Protein AF-A0A3Q1EPT7-F1 (afdb_monomer)

pLDDT: mean 73.91, std 19.96, range [25.88, 98.5]

InterPro domains:
  IPR006612 THAP-type zinc finger [PF05485] (18-74)
  IPR006612 THAP-type zinc finger [PS50950] (1-74)
  IPR006612 THAP-type zinc finger [SM00692] (18-79)
  IPR006612 THAP-type zinc finger [SM00980] (10-80)
  IPR026521 THAP domain-containing protein 2 [PTHR47696] (17-158)
  IPR038441 THAP-type zinc finger superfamily [G3DSA:6.20.210.20] (13-67)

Structure (mmCIF, N/CA/C/O backbone):
data_AF-A0A3Q1EPT7-F1
#
_entry.id   AF-A0A3Q1EPT7-F1
#
loop_
_atom_site.group_PDB
_atom_site.id
_atom_site.type_symbol
_atom_site.label_atom_id
_atom_site.label_alt_id
_atom_site.label_comp_id
_atom_site.label_asym_id
_atom_site.label_entity_id
_atom_site.label_seq_id
_atom_site.pdbx_PDB_ins_code
_atom_site.Cartn_x
_atom_site.Cartn_y
_atom_site.Cartn_z
_atom_site.occupancy
_atom_site.B_iso_or_equiv
_atom_site.auth_seq_id
_atom_site.auth_comp_id
_atom_site.auth_asym_id
_atom_site.auth_atom_id
_atom_site.pdbx_PDB_model_num
ATOM 1 N N . ASN A 1 1 ? 27.837 -42.773 1.146 1.00 38.12 1 ASN A N 1
ATOM 2 C CA . ASN A 1 1 ? 26.625 -43.304 0.480 1.00 38.12 1 ASN A CA 1
ATOM 3 C C . ASN A 1 1 ? 25.434 -42.862 1.314 1.00 38.12 1 ASN A C 1
ATOM 5 O O . ASN A 1 1 ? 25.226 -43.429 2.367 1.00 38.12 1 ASN A O 1
ATOM 9 N N . GLY A 1 2 ? 24.754 -41.751 1.062 1.00 43.72 2 GLY A N 1
ATOM 10 C CA . GLY A 1 2 ? 24.320 -41.213 -0.220 1.00 43.72 2 GLY A CA 1
ATOM 11 C C . GLY A 1 2 ? 22.793 -41.269 -0.214 1.00 43.72 2 GLY A C 1
ATOM 12 O O . GLY A 1 2 ? 22.237 -42.319 -0.493 1.00 43.72 2 GLY A O 1
ATOM 13 N N . ALA A 1 3 ? 22.142 -40.170 0.164 1.00 42.84 3 ALA A N 1
ATOM 14 C CA . ALA A 1 3 ? 20.719 -39.935 -0.078 1.00 42.84 3 ALA A CA 1
ATOM 15 C C . ALA A 1 3 ? 20.457 -38.426 -0.009 1.00 42.84 3 ALA A C 1
ATOM 17 O O . ALA A 1 3 ? 19.983 -37.869 0.978 1.00 42.84 3 ALA A O 1
ATOM 18 N N . SER A 1 4 ? 20.862 -37.761 -1.083 1.00 45.09 4 SER A N 1
ATOM 19 C CA . SER A 1 4 ? 20.378 -36.457 -1.508 1.00 45.09 4 SER A CA 1
ATOM 20 C C . SER A 1 4 ? 18.869 -36.552 -1.747 1.00 45.09 4 SER A C 1
ATOM 22 O O . SER A 1 4 ? 18.422 -37.238 -2.660 1.00 45.09 4 SER A O 1
ATOM 24 N N . GLY A 1 5 ? 18.092 -35.851 -0.925 1.00 41.28 5 GLY A N 1
ATOM 25 C CA . GLY A 1 5 ? 16.652 -35.665 -1.088 1.00 41.28 5 GLY A CA 1
ATOM 26 C C . GLY A 1 5 ? 16.318 -34.186 -1.232 1.00 41.28 5 GLY A C 1
ATOM 27 O O . GLY A 1 5 ? 15.597 -33.631 -0.414 1.00 41.28 5 GLY A O 1
ATOM 28 N N . GLY A 1 6 ? 16.900 -33.524 -2.232 1.00 47.38 6 GLY A N 1
ATOM 29 C CA . GLY A 1 6 ? 16.436 -32.215 -2.671 1.00 47.38 6 GLY A CA 1
ATOM 30 C C . GLY A 1 6 ? 15.402 -32.399 -3.773 1.00 47.38 6 GLY A C 1
ATOM 31 O O . GLY A 1 6 ? 15.749 -32.888 -4.838 1.00 47.38 6 GLY A O 1
ATOM 32 N N . SER A 1 7 ? 14.151 -32.013 -3.544 1.00 46.16 7 SER A N 1
ATOM 33 C CA . SER A 1 7 ? 13.317 -31.345 -4.552 1.00 46.16 7 SER A CA 1
ATOM 34 C C . SER A 1 7 ? 11.985 -30.952 -3.928 1.00 46.16 7 SER A C 1
ATOM 36 O O . SER A 1 7 ? 11.368 -31.705 -3.184 1.00 46.16 7 SER A O 1
ATOM 38 N N . GLY A 1 8 ? 11.578 -29.729 -4.220 1.00 39.06 8 GLY A N 1
ATOM 39 C CA . GLY A 1 8 ? 10.432 -29.083 -3.607 1.00 39.06 8 GLY A CA 1
ATOM 40 C C . GLY A 1 8 ? 10.804 -27.668 -3.217 1.00 39.06 8 GLY A C 1
ATOM 41 O O . GLY A 1 8 ? 10.577 -27.263 -2.084 1.00 39.06 8 GLY A O 1
ATOM 42 N N . ALA A 1 9 ? 11.437 -26.927 -4.134 1.00 42.38 9 ALA A N 1
ATOM 43 C CA . ALA A 1 9 ? 11.452 -25.482 -4.029 1.00 42.38 9 ALA A CA 1
ATOM 44 C C . ALA A 1 9 ? 9.982 -25.049 -4.004 1.00 42.38 9 ALA A C 1
ATOM 46 O O . ALA A 1 9 ? 9.312 -25.020 -5.035 1.00 42.38 9 ALA A O 1
ATOM 47 N N . TYR A 1 10 ? 9.473 -24.811 -2.798 1.00 43.16 10 TYR A N 1
ATOM 48 C CA . TYR A 1 10 ? 8.215 -24.140 -2.543 1.00 43.16 10 TYR A CA 1
ATOM 49 C C . TYR A 1 10 ? 8.425 -22.690 -2.966 1.00 43.16 10 TYR A C 1
ATOM 51 O O . TYR A 1 10 ? 8.749 -21.814 -2.169 1.00 43.16 10 TYR A O 1
ATOM 59 N N . ILE A 1 11 ? 8.379 -22.462 -4.275 1.00 44.19 11 ILE A N 1
ATOM 60 C CA . ILE A 1 11 ? 8.271 -21.123 -4.815 1.00 44.19 11 ILE A CA 1
ATOM 61 C C . ILE A 1 11 ? 6.771 -20.871 -4.838 1.00 44.19 11 ILE A C 1
ATOM 63 O O . ILE A 1 11 ? 6.095 -21.178 -5.819 1.00 44.19 11 ILE A O 1
ATOM 67 N N . ASP A 1 12 ? 6.235 -20.347 -3.737 1.00 43.50 12 ASP A N 1
ATOM 68 C CA . ASP A 1 12 ? 5.028 -19.535 -3.833 1.00 43.50 12 ASP A CA 1
ATOM 69 C C . ASP A 1 12 ? 5.421 -18.322 -4.674 1.00 43.50 12 ASP A C 1
ATOM 71 O O . ASP A 1 12 ? 5.902 -17.299 -4.182 1.00 43.50 12 ASP A O 1
ATOM 75 N N . ILE A 1 13 ? 5.321 -18.487 -5.992 1.00 51.19 13 ILE A N 1
ATOM 76 C CA . ILE A 1 13 ? 5.480 -17.406 -6.946 1.00 51.19 13 ILE A CA 1
ATOM 77 C C . ILE A 1 13 ? 4.267 -16.502 -6.712 1.00 51.19 13 ILE A C 1
ATOM 79 O O . ILE A 1 13 ? 3.200 -16.687 -7.302 1.00 51.19 13 ILE A O 1
ATOM 83 N N . TYR A 1 14 ? 4.423 -15.529 -5.815 1.00 61.56 14 TYR A N 1
ATOM 84 C CA . TYR A 1 14 ? 3.604 -14.323 -5.795 1.00 61.56 14 TYR A CA 1
ATOM 85 C C . TYR A 1 14 ? 3.877 -13.590 -7.106 1.00 61.56 14 TYR A C 1
ATOM 87 O O . TYR A 1 14 ? 4.748 -12.731 -7.213 1.00 61.56 14 TYR A O 1
ATOM 95 N N . GLU A 1 15 ? 3.205 -14.044 -8.159 1.00 78.62 15 GLU A N 1
ATOM 96 C CA . GLU A 1 15 ? 3.443 -13.572 -9.506 1.00 78.62 15 GLU A CA 1
ATOM 97 C C . GLU A 1 15 ? 2.536 -12.381 -9.788 1.00 78.62 15 GLU A C 1
ATOM 99 O O . GLU A 1 15 ? 1.319 -12.516 -9.936 1.00 78.62 15 GLU A O 1
ATOM 104 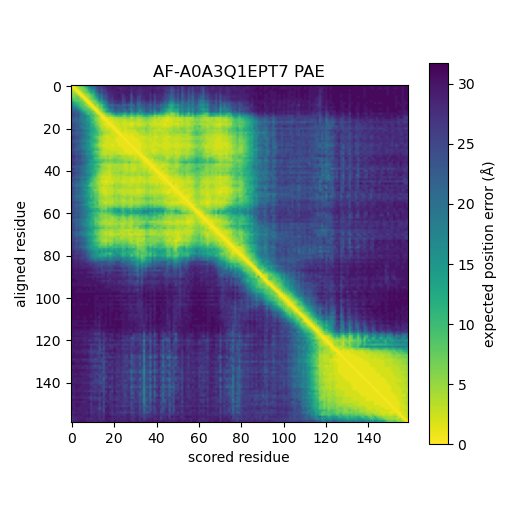N N . ASP A 1 16 ? 3.147 -11.205 -9.875 1.00 84.88 16 ASP A N 1
ATOM 105 C CA . ASP A 1 16 ? 2.456 -9.974 -10.223 1.00 84.88 16 ASP A CA 1
ATOM 106 C C . ASP A 1 16 ? 2.000 -9.996 -11.686 1.00 84.88 16 ASP A C 1
ATOM 108 O O . ASP A 1 16 ? 2.795 -10.047 -12.631 1.00 84.88 16 ASP A O 1
ATOM 112 N N . LYS A 1 17 ? 0.688 -9.901 -11.894 1.00 87.06 17 LYS A N 1
ATOM 113 C CA . LYS A 1 17 ? 0.059 -9.843 -13.212 1.00 87.06 17 LYS A CA 1
ATOM 114 C C . LYS A 1 17 ? -0.234 -8.400 -13.595 1.00 87.06 17 LYS A C 1
ATOM 116 O O . LYS A 1 17 ? -0.975 -7.675 -12.932 1.00 87.06 17 LYS A O 1
ATOM 121 N N . ARG A 1 18 ? 0.372 -7.971 -14.702 1.00 88.25 18 ARG A N 1
ATOM 122 C CA . ARG A 1 18 ? 0.143 -6.648 -15.297 1.00 88.25 18 ARG A CA 1
ATOM 123 C C . ARG A 1 18 ? -1.249 -6.576 -15.907 1.00 88.25 18 ARG A C 1
ATOM 125 O O . ARG A 1 18 ? -1.770 -7.572 -16.401 1.00 88.25 18 ARG A O 1
ATOM 132 N N . PHE A 1 19 ? -1.811 -5.370 -15.926 1.00 88.56 19 PHE A N 1
ATOM 133 C CA . PHE A 1 19 ? -3.081 -5.135 -16.605 1.00 88.56 19 PHE A CA 1
ATOM 134 C C . PHE A 1 19 ? -2.977 -5.493 -18.099 1.00 88.56 19 PHE A C 1
ATOM 136 O O . PHE A 1 19 ? -2.009 -5.079 -18.751 1.00 88.56 19 PHE A O 1
ATOM 143 N N . PRO A 1 20 ? -3.978 -6.201 -18.653 1.00 86.25 20 PRO A N 1
ATOM 144 C CA . PRO A 1 20 ? -4.033 -6.531 -20.071 1.00 86.25 20 PRO A CA 1
ATOM 145 C C . PRO A 1 20 ? -3.970 -5.297 -20.979 1.00 86.25 20 PRO A C 1
ATOM 147 O O . PRO A 1 20 ? -4.352 -4.182 -20.595 1.00 86.25 20 PRO A O 1
ATOM 150 N N . LYS A 1 21 ? -3.482 -5.509 -22.207 1.00 83.94 21 LYS A N 1
ATOM 151 C CA . LYS A 1 21 ? -3.497 -4.485 -23.264 1.00 83.94 21 LYS A CA 1
ATOM 152 C C . LYS A 1 21 ? -4.912 -4.261 -23.802 1.00 83.94 21 LYS A C 1
ATOM 154 O O . LYS A 1 21 ? -5.229 -3.135 -24.179 1.00 83.94 21 LYS A O 1
ATOM 159 N N . ASP A 1 22 ? -5.752 -5.293 -23.774 1.00 88.06 22 ASP A N 1
ATOM 160 C CA . ASP A 1 22 ? -7.139 -5.223 -24.226 1.00 88.06 22 ASP A CA 1
ATOM 161 C C . ASP A 1 22 ? -7.949 -4.266 -23.357 1.00 88.06 22 ASP A C 1
ATOM 163 O O . ASP A 1 22 ? -8.060 -4.432 -22.140 1.00 88.06 22 ASP A O 1
ATOM 167 N N . SER A 1 23 ? -8.532 -3.249 -23.986 1.00 86.06 23 SER A N 1
ATOM 168 C CA . SER A 1 23 ? -9.244 -2.171 -23.296 1.00 86.06 23 SER A CA 1
ATOM 169 C C . SER A 1 23 ? -10.486 -2.666 -22.547 1.00 86.06 23 SER A C 1
ATOM 171 O O . SER A 1 23 ? -10.765 -2.202 -21.440 1.00 86.06 23 SER A O 1
ATOM 173 N N . SER A 1 24 ? -11.205 -3.639 -23.112 1.00 87.69 24 SER A N 1
ATOM 174 C CA . SER A 1 24 ? -12.388 -4.257 -22.507 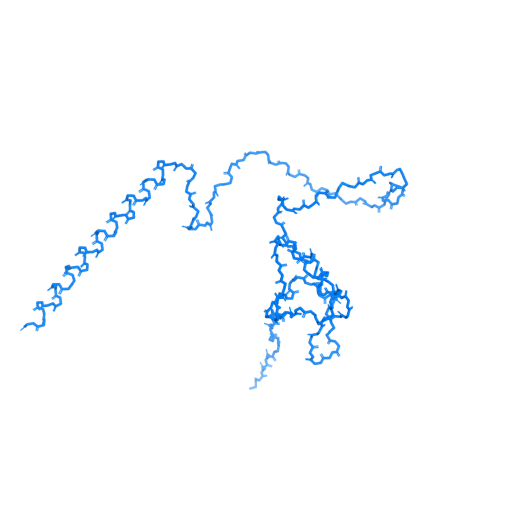1.00 87.69 24 SER A CA 1
ATOM 175 C C . SER A 1 24 ? -12.034 -5.020 -21.230 1.00 87.69 24 SER A C 1
ATOM 177 O O . SER A 1 24 ? -12.629 -4.779 -20.177 1.00 87.69 24 SER A O 1
ATOM 179 N N . LEU A 1 25 ? -11.021 -5.884 -21.299 1.00 87.75 25 LEU A N 1
ATOM 180 C CA . LEU A 1 25 ? -10.561 -6.688 -20.172 1.00 87.75 25 LEU A CA 1
ATOM 181 C C . LEU A 1 25 ? -9.913 -5.812 -19.096 1.00 87.75 25 LEU A C 1
ATOM 183 O O . LEU A 1 25 ? -10.205 -5.957 -17.910 1.00 87.75 25 LEU A O 1
ATOM 187 N N . ARG A 1 26 ? -9.121 -4.816 -19.505 1.00 88.69 26 ARG A N 1
ATOM 188 C CA . ARG A 1 26 ? -8.560 -3.802 -18.605 1.00 88.69 26 ARG A CA 1
ATOM 189 C C . ARG A 1 26 ? -9.653 -3.080 -17.817 1.00 88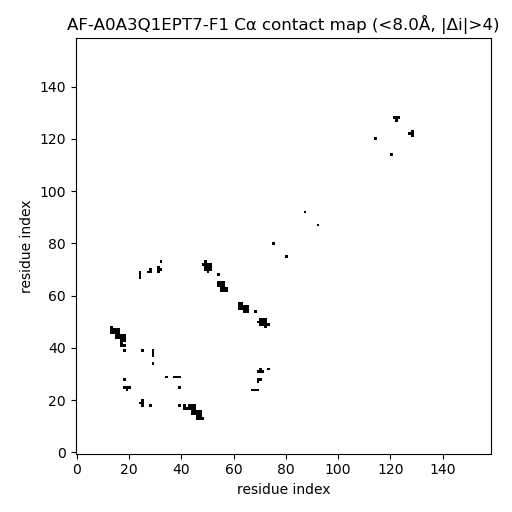.69 26 ARG A C 1
ATOM 191 O O . ARG A 1 26 ? -9.520 -2.926 -16.604 1.00 88.69 26 ARG A O 1
ATOM 198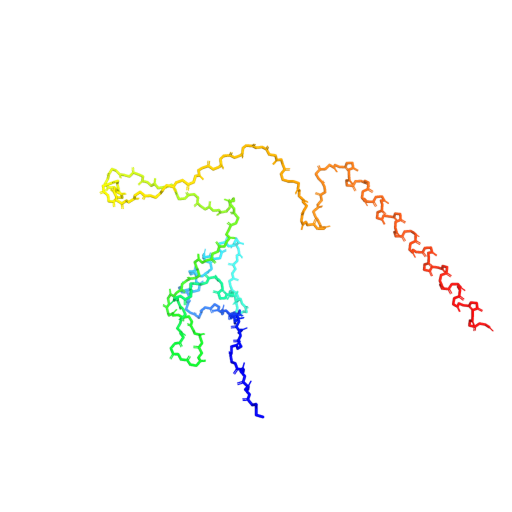 N N . ARG A 1 27 ? -10.748 -2.690 -18.477 1.00 87.69 27 ARG A N 1
ATOM 199 C CA . ARG A 1 27 ? -11.905 -2.063 -17.819 1.00 87.69 27 ARG A CA 1
ATOM 200 C C . ARG A 1 27 ? -12.594 -3.022 -16.847 1.00 87.69 27 ARG A C 1
ATOM 202 O O . ARG A 1 27 ? -13.005 -2.606 -15.769 1.00 87.69 27 ARG A O 1
ATOM 209 N N . GLN A 1 28 ? -12.709 -4.307 -17.186 1.00 89.00 28 GLN A N 1
ATOM 210 C CA . GLN A 1 28 ? -13.257 -5.307 -16.262 1.00 89.00 28 GLN A CA 1
ATOM 211 C C . GLN A 1 28 ? -12.390 -5.461 -15.007 1.00 89.00 28 GLN A C 1
ATOM 213 O O . GLN A 1 28 ? -12.933 -5.536 -13.906 1.00 89.00 28 GLN A O 1
ATOM 218 N N . TRP A 1 29 ? -11.064 -5.456 -15.154 1.00 91.38 29 TRP A N 1
ATOM 219 C CA . TRP A 1 29 ? -10.134 -5.501 -14.024 1.00 91.38 29 TRP A CA 1
ATOM 220 C C . TRP A 1 29 ? -10.229 -4.242 -13.160 1.00 91.38 29 TRP A C 1
ATOM 222 O O . TRP A 1 29 ? -10.273 -4.337 -11.938 1.00 91.38 29 TRP A O 1
ATOM 232 N N . GLU A 1 30 ? -10.332 -3.065 -13.777 1.00 90.06 30 GLU A N 1
ATOM 233 C CA . GLU A 1 30 ? -10.542 -1.795 -13.072 1.00 90.06 30 GLU A CA 1
ATOM 234 C C . GLU A 1 30 ? -11.822 -1.819 -12.222 1.00 90.06 30 GLU A C 1
ATOM 236 O O . GLU A 1 30 ? -11.798 -1.485 -11.035 1.00 90.06 30 GLU A O 1
ATOM 241 N N . LEU A 1 31 ? -12.929 -2.302 -12.795 1.00 86.62 31 LEU A N 1
ATOM 242 C CA . LEU A 1 31 ? -14.197 -2.460 -12.080 1.00 86.62 31 LEU A CA 1
ATOM 243 C C . LEU A 1 31 ? -14.109 -3.491 -10.948 1.00 86.62 31 LEU A C 1
ATOM 245 O O . LEU A 1 31 ? -14.763 -3.332 -9.915 1.00 86.62 31 LEU A O 1
ATOM 249 N N . ALA A 1 32 ? -13.315 -4.543 -11.133 1.00 87.25 32 ALA A N 1
ATOM 250 C CA . ALA A 1 32 ? -13.139 -5.599 -10.147 1.00 87.25 32 ALA A CA 1
ATOM 251 C C . ALA A 1 32 ? -12.332 -5.139 -8.921 1.00 87.25 32 ALA A C 1
ATOM 253 O O . ALA A 1 32 ? -12.668 -5.530 -7.807 1.00 87.25 32 ALA A O 1
ATOM 254 N N . VAL A 1 33 ? -11.366 -4.230 -9.101 1.00 87.62 33 VAL A N 1
ATOM 255 C CA . VAL A 1 33 ? -10.602 -3.613 -7.998 1.00 87.62 33 VAL A CA 1
ATOM 256 C C . VAL A 1 33 ? -11.496 -2.763 -7.082 1.00 87.62 33 VAL A C 1
ATOM 258 O O . VAL A 1 33 ? -11.176 -2.573 -5.909 1.00 87.62 33 VAL A O 1
ATOM 261 N N . ARG A 1 34 ? -12.639 -2.265 -7.584 1.00 82.94 34 ARG A N 1
ATOM 262 C CA . ARG A 1 34 ? -13.654 -1.504 -6.818 1.00 82.94 34 ARG A CA 1
ATOM 263 C C . ARG A 1 34 ? -13.094 -0.317 -6.017 1.00 82.94 34 ARG A C 1
ATOM 265 O O . ARG A 1 34 ? -13.678 0.090 -5.014 1.00 82.94 34 ARG A O 1
ATOM 272 N N . ARG A 1 35 ? -11.984 0.278 -6.464 1.00 84.12 35 ARG A N 1
ATOM 273 C CA . ARG A 1 35 ? -11.379 1.464 -5.842 1.00 84.12 35 ARG A CA 1
ATOM 274 C C . ARG A 1 35 ? -11.880 2.729 -6.544 1.00 84.12 35 ARG A C 1
ATOM 276 O O . ARG A 1 35 ? -11.755 2.863 -7.759 1.00 84.12 35 ARG A O 1
ATOM 283 N N . LYS A 1 36 ? -12.454 3.666 -5.782 1.00 82.50 36 LYS A N 1
ATOM 284 C CA . LYS A 1 36 ? -12.990 4.928 -6.322 1.00 82.50 36 LYS A CA 1
ATOM 285 C C . LYS A 1 36 ? -11.863 5.752 -6.957 1.00 82.50 36 LYS A C 1
ATOM 287 O O . LYS A 1 36 ? -10.862 6.016 -6.300 1.00 82.50 36 LYS A O 1
ATOM 292 N N . GLY A 1 37 ? -12.041 6.155 -8.217 1.00 82.69 37 GLY A N 1
ATOM 293 C CA . GLY A 1 37 ? -11.068 6.975 -8.954 1.00 82.69 37 GLY A CA 1
ATOM 294 C C . GLY A 1 37 ? -9.772 6.252 -9.329 1.00 82.69 37 GLY A C 1
ATOM 295 O O . GLY A 1 37 ? -8.788 6.904 -9.667 1.00 82.69 37 GLY A O 1
ATOM 296 N N . PHE A 1 38 ? -9.734 4.920 -9.240 1.00 86.94 38 PHE A N 1
ATOM 297 C CA . PHE A 1 38 ? -8.560 4.160 -9.644 1.00 86.94 38 PHE A CA 1
ATOM 298 C C . PHE A 1 38 ? -8.534 3.972 -11.154 1.00 86.94 38 PHE A C 1
ATOM 300 O O . PHE A 1 38 ? -9.401 3.305 -11.703 1.00 86.94 38 PHE A O 1
ATOM 307 N N . VAL A 1 39 ? -7.492 4.501 -11.791 1.00 87.31 39 VAL A N 1
ATOM 308 C CA . VAL A 1 39 ? -7.205 4.266 -13.204 1.00 87.31 39 VAL A CA 1
ATOM 309 C C . VAL A 1 39 ? -5.933 3.427 -13.291 1.00 87.31 39 VAL A C 1
ATOM 311 O O . VAL A 1 39 ? -4.883 3.865 -12.805 1.00 87.31 39 VAL A O 1
ATOM 314 N N . PRO A 1 40 ? -5.976 2.224 -13.890 1.00 86.25 40 PRO A N 1
ATOM 315 C CA . PRO A 1 40 ? -4.779 1.417 -14.041 1.00 86.25 40 PRO A CA 1
ATOM 316 C C . PRO A 1 40 ? -3.768 2.147 -14.924 1.00 86.25 40 PRO A C 1
ATOM 318 O O . PRO A 1 40 ? -4.096 2.648 -16.000 1.00 86.25 40 PRO A O 1
ATOM 321 N N . THR A 1 41 ? -2.512 2.176 -14.492 1.00 87.38 41 THR A N 1
ATOM 322 C CA . THR A 1 41 ? -1.370 2.684 -15.266 1.00 87.38 41 THR A CA 1
ATOM 323 C C . THR A 1 41 ? -0.622 1.521 -15.924 1.00 87.38 41 THR A C 1
ATOM 325 O O . THR A 1 41 ? -0.905 0.356 -15.655 1.00 87.38 41 THR A O 1
ATOM 328 N N . LYS A 1 42 ? 0.369 1.800 -16.784 1.00 84.19 42 LYS A N 1
ATOM 329 C CA . LYS A 1 42 ? 1.217 0.750 -17.395 1.00 84.19 42 LYS A CA 1
ATOM 330 C C . LYS A 1 42 ? 2.003 -0.079 -16.364 1.00 84.19 42 LYS A C 1
ATOM 332 O O . LYS A 1 42 ? 2.421 -1.187 -16.675 1.00 84.19 42 LYS A O 1
ATOM 337 N N . ARG A 1 43 ? 2.215 0.473 -15.165 1.00 86.50 43 ARG A N 1
ATOM 338 C CA . ARG A 1 43 ? 2.931 -0.170 -14.052 1.00 86.50 43 ARG A CA 1
ATOM 339 C C . ARG A 1 43 ? 1.993 -0.788 -13.017 1.00 86.50 43 ARG A C 1
ATOM 341 O O . ARG A 1 43 ? 2.466 -1.354 -12.043 1.00 86.50 43 ARG A O 1
ATOM 348 N N . SER A 1 44 ? 0.679 -0.656 -13.197 1.00 88.62 44 SER A N 1
ATOM 349 C CA . SER A 1 44 ? -0.282 -1.279 -12.296 1.00 88.62 44 SER A CA 1
ATOM 350 C C . SER A 1 44 ? -0.241 -2.794 -12.478 1.00 88.62 44 SER A C 1
ATOM 352 O O . SER A 1 44 ? -0.271 -3.296 -13.605 1.00 88.62 44 SER A O 1
ATOM 354 N N . VAL A 1 45 ? -0.169 -3.498 -11.355 1.00 89.94 45 VAL A N 1
ATOM 355 C CA . VAL A 1 45 ? -0.132 -4.957 -11.263 1.00 89.94 45 VAL A CA 1
ATOM 356 C C . VAL A 1 45 ? -1.132 -5.426 -10.212 1.00 89.94 45 VAL A C 1
ATOM 358 O O . VAL A 1 45 ? -1.516 -4.652 -9.333 1.00 89.94 45 VAL A O 1
ATOM 361 N N . LEU A 1 46 ? -1.566 -6.675 -10.332 1.00 89.06 46 LEU A N 1
ATOM 362 C CA . LEU A 1 46 ? -2.337 -7.404 -9.331 1.00 89.06 46 LEU A CA 1
ATOM 363 C C . LEU A 1 46 ? -1.577 -8.680 -8.986 1.00 89.06 46 LEU A C 1
ATOM 365 O O . LEU A 1 46 ? -1.126 -9.369 -9.899 1.00 89.06 46 LEU A O 1
ATOM 369 N N . CYS A 1 47 ? -1.456 -9.007 -7.704 1.00 87.06 47 CYS A N 1
ATOM 370 C CA . CYS A 1 47 ? -0.868 -10.277 -7.294 1.00 87.06 47 CYS A CA 1
ATOM 371 C C . CYS A 1 47 ? -1.741 -11.459 -7.752 1.00 87.06 47 CYS A C 1
ATOM 373 O O . CYS A 1 47 ? -2.951 -11.324 -7.972 1.00 87.06 47 CYS A O 1
ATOM 375 N N . SER A 1 48 ? -1.120 -12.629 -7.892 1.00 84.12 48 SER A N 1
ATOM 376 C CA . SER A 1 48 ? -1.781 -13.872 -8.303 1.00 84.12 48 SER A CA 1
ATOM 377 C C . SER A 1 48 ? -2.937 -14.288 -7.385 1.00 84.12 48 SER A C 1
ATOM 379 O O . SER A 1 48 ? -3.896 -14.881 -7.868 1.00 84.12 48 SER A O 1
ATOM 381 N N . GLU A 1 49 ? -2.899 -13.907 -6.105 1.00 85.19 49 GLU A N 1
ATOM 382 C CA . GLU A 1 49 ? -3.953 -14.158 -5.108 1.00 85.19 49 GLU A CA 1
ATOM 383 C C . GLU A 1 49 ? -5.322 -13.579 -5.511 1.00 85.19 49 GLU A C 1
ATOM 385 O O . GLU A 1 49 ? -6.364 -14.065 -5.078 1.00 85.19 49 GLU A O 1
ATOM 390 N N . HIS A 1 50 ? -5.349 -12.570 -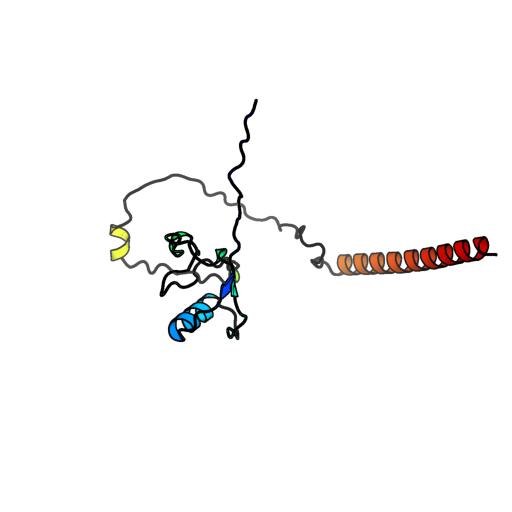6.389 1.00 89.38 50 HIS A N 1
ATOM 391 C CA . HIS A 1 50 ? -6.600 -11.987 -6.879 1.00 89.38 50 HIS A CA 1
ATOM 392 C C . HIS A 1 50 ? -7.315 -12.819 -7.959 1.00 89.38 50 HIS A C 1
ATOM 394 O O . HIS A 1 50 ? -8.444 -12.494 -8.359 1.00 89.38 50 HIS A O 1
ATOM 400 N N . PHE A 1 51 ? -6.688 -13.901 -8.417 1.00 87.44 51 PHE A N 1
ATOM 401 C CA . PHE A 1 51 ? -7.180 -14.805 -9.452 1.00 87.44 51 PHE A CA 1
ATOM 402 C C . PHE A 1 51 ? -7.347 -16.213 -8.889 1.00 87.44 51 PHE A C 1
ATOM 404 O O . PHE A 1 51 ? -6.694 -16.593 -7.918 1.00 87.44 51 PHE A O 1
ATOM 411 N N . LYS A 1 52 ? -8.223 -17.017 -9.496 1.00 87.25 52 LYS A N 1
ATOM 412 C CA . LYS A 1 52 ? -8.337 -18.420 -9.098 1.00 87.25 52 LYS A CA 1
ATOM 413 C C . LYS A 1 52 ? -7.151 -19.198 -9.648 1.00 87.25 52 LYS A C 1
ATOM 415 O O . LYS A 1 52 ? -6.692 -18.930 -10.754 1.00 87.25 52 LYS A O 1
ATOM 420 N N . ALA A 1 53 ? -6.707 -20.219 -8.919 1.00 82.88 53 ALA A N 1
ATOM 421 C CA . ALA A 1 53 ? -5.640 -21.105 -9.383 1.00 82.88 53 ALA A CA 1
ATOM 422 C C . ALA A 1 53 ? -5.959 -21.760 -10.748 1.00 82.88 53 ALA A C 1
ATOM 424 O O . ALA A 1 53 ? -5.051 -21.978 -11.545 1.00 82.88 53 ALA A O 1
ATOM 425 N N . GLU A 1 54 ? -7.244 -22.017 -11.015 1.00 84.69 54 GLU A N 1
ATOM 426 C CA . GLU A 1 54 ? -7.793 -22.597 -12.255 1.00 84.69 54 GLU A CA 1
ATOM 427 C C . GLU A 1 54 ? -7.648 -21.687 -13.481 1.00 84.69 54 GLU A C 1
ATOM 429 O O . GLU A 1 54 ? -7.579 -22.162 -14.612 1.00 84.69 54 GLU A O 1
ATOM 434 N N . ASP A 1 55 ? -7.594 -20.375 -13.258 1.00 85.81 55 ASP A N 1
ATOM 435 C CA . ASP A 1 55 ? -7.516 -19.385 -14.327 1.00 85.81 55 ASP A CA 1
ATOM 436 C C . ASP A 1 55 ? -6.092 -19.253 -14.902 1.00 85.81 55 ASP A C 1
ATOM 438 O O . ASP A 1 55 ? -5.872 -18.562 -15.904 1.00 85.81 55 ASP A O 1
ATOM 442 N N . PHE A 1 56 ? -5.111 -19.894 -14.261 1.00 85.56 56 PHE A N 1
ATOM 443 C CA . PHE A 1 56 ? -3.723 -19.901 -14.693 1.00 85.56 56 PHE A CA 1
ATOM 444 C C . PHE A 1 56 ? -3.419 -21.117 -15.563 1.00 85.56 56 PHE A C 1
ATOM 446 O O . PHE A 1 56 ? -3.537 -22.268 -15.141 1.00 85.56 56 PHE A O 1
ATOM 453 N N . ASP A 1 57 ? -2.902 -20.857 -16.756 1.00 83.31 57 ASP A N 1
ATOM 454 C CA . ASP A 1 57 ? -2.326 -21.882 -17.608 1.00 83.31 57 ASP A CA 1
ATOM 455 C C . ASP A 1 57 ? -0.904 -22.196 -17.165 1.00 83.31 57 ASP A C 1
ATOM 457 O O . ASP A 1 57 ? 0.025 -21.404 -17.347 1.00 83.31 57 ASP A O 1
ATOM 461 N N . ARG A 1 58 ? -0.749 -23.397 -16.606 1.00 82.62 58 ARG A N 1
ATOM 462 C CA . ARG A 1 58 ? 0.539 -23.998 -16.230 1.00 82.62 58 ARG A CA 1
ATOM 463 C C . ARG A 1 58 ? 1.054 -24.992 -17.278 1.00 82.62 58 ARG A C 1
ATOM 465 O O . ARG A 1 58 ? 2.046 -25.666 -17.047 1.00 82.62 58 ARG A O 1
ATOM 472 N N . THR A 1 59 ? 0.392 -25.084 -18.433 1.00 79.56 59 THR A N 1
ATOM 473 C CA . THR A 1 59 ? 0.699 -26.049 -19.506 1.00 79.56 59 THR A CA 1
ATOM 474 C C . THR A 1 59 ? 2.043 -25.781 -20.203 1.00 79.56 59 THR A C 1
ATOM 476 O O . THR A 1 59 ? 2.504 -26.608 -20.980 1.00 79.56 59 THR A O 1
ATOM 479 N N . GLY A 1 60 ? 2.692 -24.638 -19.952 1.00 70.12 60 GLY A N 1
ATOM 480 C CA . GLY A 1 60 ? 3.994 -24.294 -20.533 1.00 70.12 60 GLY A CA 1
ATOM 481 C C . GLY A 1 60 ? 5.044 -23.907 -19.491 1.00 70.12 60 GLY A C 1
ATOM 482 O O . GLY A 1 60 ? 4.795 -23.945 -18.293 1.00 70.12 60 GLY A O 1
ATOM 483 N N . GLN A 1 61 ? 6.213 -23.463 -19.962 1.00 73.06 61 GLN A N 1
ATOM 484 C CA . GLN A 1 61 ? 7.321 -23.008 -19.104 1.00 73.06 61 GLN A CA 1
ATOM 485 C C . GLN A 1 61 ? 7.012 -21.734 -18.294 1.00 73.06 61 GLN A C 1
ATOM 487 O O . GLN A 1 61 ? 7.719 -21.434 -17.339 1.00 73.06 61 GLN A O 1
ATOM 492 N N . ILE A 1 62 ? 5.984 -20.969 -18.681 1.00 74.62 62 ILE A N 1
ATOM 493 C CA . ILE A 1 62 ? 5.592 -19.711 -18.034 1.00 74.62 62 ILE A CA 1
ATOM 494 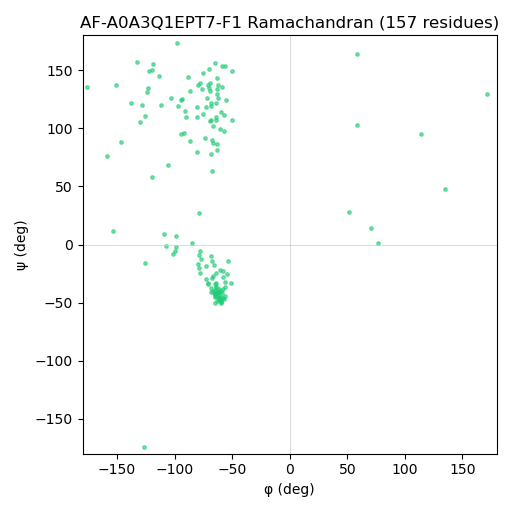C C . ILE A 1 62 ? 4.131 -19.815 -17.611 1.00 74.62 62 ILE A C 1
ATOM 496 O O . ILE A 1 62 ? 3.275 -20.151 -18.434 1.00 74.62 62 ILE A O 1
ATOM 500 N N . VAL A 1 63 ? 3.853 -19.460 -16.355 1.00 79.50 63 VAL A N 1
ATOM 501 C CA . VAL A 1 63 ? 2.494 -19.363 -15.819 1.00 79.50 63 VAL A CA 1
ATOM 502 C C . VAL A 1 63 ? 1.838 -18.094 -16.358 1.00 79.50 63 VAL A C 1
ATOM 504 O O . VAL A 1 63 ? 2.217 -16.966 -16.035 1.00 79.50 63 VAL A O 1
ATOM 507 N N . ARG A 1 64 ? 0.821 -18.260 -17.200 1.00 79.56 64 ARG A N 1
ATOM 508 C CA . ARG A 1 64 ? 0.074 -17.143 -17.796 1.00 79.56 64 ARG A CA 1
ATOM 509 C C . ARG A 1 64 ? -1.391 -17.213 -17.397 1.00 79.56 64 ARG A C 1
ATOM 511 O O . ARG A 1 64 ? -1.912 -18.290 -17.144 1.00 79.56 64 ARG A O 1
ATOM 518 N N . LEU A 1 65 ? -2.041 -16.060 -17.303 1.00 85.19 65 LEU A N 1
ATOM 519 C CA . LEU A 1 65 ? -3.481 -16.023 -17.085 1.00 85.19 65 LEU A CA 1
ATOM 520 C C . LEU A 1 65 ? -4.190 -16.313 -18.412 1.00 85.19 65 LEU A C 1
ATOM 522 O O . LEU A 1 65 ? -3.760 -15.791 -19.444 1.00 85.19 65 LEU A O 1
ATOM 526 N N . ARG A 1 66 ? -5.258 -17.114 -18.377 1.00 84.62 66 ARG A N 1
ATOM 527 C CA . ARG A 1 66 ? -6.102 -17.378 -19.549 1.00 84.62 66 ARG A CA 1
ATOM 528 C C . ARG A 1 66 ? -6.701 -16.089 -20.109 1.00 84.62 66 ARG A C 1
ATOM 530 O O . ARG A 1 66 ? -6.925 -15.108 -19.391 1.00 84.62 66 ARG A O 1
ATOM 537 N N . GLU A 1 67 ? -7.000 -16.109 -21.402 1.00 80.56 67 GLU A N 1
ATOM 538 C CA . GLU A 1 67 ? -7.669 -14.996 -22.070 1.00 80.56 67 GLU A CA 1
ATOM 539 C C . GLU A 1 67 ? -9.063 -14.750 -21.475 1.00 80.56 67 GLU A C 1
ATOM 541 O O . GLU A 1 67 ? -9.816 -15.678 -21.181 1.00 80.56 67 GLU A O 1
ATOM 546 N N . GLY A 1 68 ? -9.407 -13.476 -21.265 1.00 81.94 68 GLY A N 1
ATOM 547 C CA . GLY A 1 68 ? -10.722 -13.074 -20.752 1.00 81.94 68 GLY A CA 1
ATOM 548 C C . GLY A 1 68 ? -10.942 -13.272 -19.247 1.00 81.94 68 GLY A C 1
ATOM 549 O O . GLY A 1 68 ? -12.015 -12.934 -18.743 1.00 81.94 68 GLY A O 1
ATOM 550 N N . VAL A 1 69 ? -9.950 -13.764 -18.501 1.00 87.81 69 VAL A N 1
ATOM 551 C CA . VAL A 1 69 ? -10.066 -13.892 -17.044 1.00 87.81 69 VAL A CA 1
ATOM 552 C C . VAL A 1 69 ? -10.035 -12.521 -16.378 1.00 87.81 69 VAL A C 1
ATOM 554 O O . VAL A 1 69 ? -9.201 -11.663 -16.678 1.00 87.81 69 VAL A O 1
ATOM 557 N N . LYS A 1 70 ? -10.919 -12.340 -15.398 1.00 88.00 70 LYS A N 1
ATOM 558 C CA . LYS A 1 70 ? -10.966 -11.167 -14.524 1.00 88.00 70 LYS A CA 1
ATOM 559 C C . LYS A 1 70 ? -10.620 -11.550 -13.082 1.00 88.00 70 LYS A C 1
ATOM 561 O O . LYS A 1 70 ? -11.035 -12.620 -12.636 1.00 88.00 70 LYS A O 1
ATOM 566 N N . PRO A 1 71 ? -9.943 -10.673 -12.324 1.0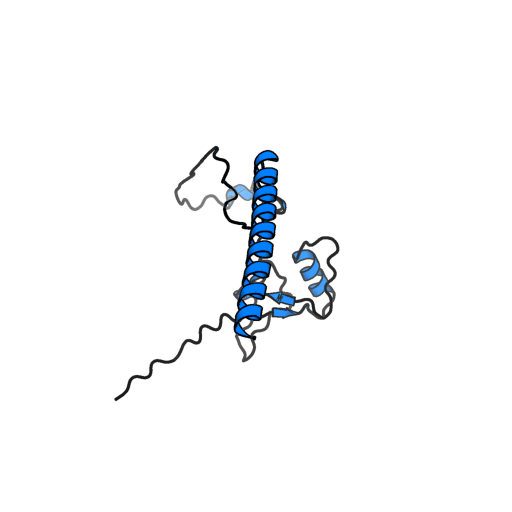0 88.25 71 PRO A N 1
ATOM 567 C CA . PRO A 1 71 ? -9.714 -10.907 -10.909 1.00 88.25 71 PRO A CA 1
ATOM 568 C C . PRO A 1 71 ? -11.068 -10.937 -10.197 1.00 88.25 71 PRO A C 1
ATOM 570 O O . PRO A 1 71 ? -11.918 -10.063 -10.396 1.00 88.25 71 PRO A O 1
ATOM 573 N N . SER A 1 72 ? -11.294 -11.972 -9.400 1.00 85.38 72 SER A N 1
ATOM 574 C CA . SER A 1 72 ? -12.554 -12.173 -8.675 1.00 85.38 72 SER A CA 1
ATOM 575 C C . SER A 1 72 ? -12.339 -12.347 -7.178 1.00 85.38 72 SER A C 1
ATOM 577 O O . SER A 1 72 ? -13.301 -12.231 -6.417 1.00 85.38 72 SER A O 1
ATOM 579 N N . VAL A 1 73 ? -11.106 -12.622 -6.756 1.00 83.38 73 VAL A N 1
ATOM 580 C CA . VAL A 1 73 ? -10.763 -12.889 -5.364 1.00 83.38 73 VAL A CA 1
ATOM 581 C C . VAL A 1 73 ? -10.302 -11.578 -4.738 1.00 83.38 73 VAL A C 1
ATOM 583 O O . VAL A 1 73 ? -9.160 -11.148 -4.864 1.00 83.38 73 VAL A O 1
ATOM 586 N N . PHE A 1 74 ? -11.235 -10.890 -4.093 1.00 83.25 74 PHE A N 1
ATOM 587 C CA . PHE A 1 74 ? -10.943 -9.685 -3.329 1.00 83.25 74 PHE A CA 1
ATOM 588 C C . PHE A 1 74 ? -11.538 -9.832 -1.937 1.00 83.25 74 PHE A C 1
ATOM 590 O O . PHE A 1 74 ? -12.758 -9.955 -1.789 1.00 83.25 74 PHE A O 1
ATOM 597 N N . ASN A 1 75 ? -10.685 -9.773 -0.917 1.00 80.19 75 ASN A N 1
ATOM 598 C CA . ASN A 1 75 ? -11.128 -9.750 0.467 1.00 80.19 75 ASN A CA 1
ATOM 599 C C . ASN A 1 75 ? -11.556 -8.325 0.849 1.00 80.19 75 ASN A C 1
ATOM 601 O O . ASN A 1 75 ? -10.795 -7.545 1.421 1.00 80.19 75 ASN A O 1
ATOM 605 N N . PHE A 1 76 ? -12.769 -7.944 0.441 1.00 78.19 76 PHE A N 1
ATOM 606 C CA . PHE A 1 76 ? -13.336 -6.657 0.825 1.00 78.19 76 PHE A CA 1
ATOM 607 C C . PHE A 1 76 ? -13.821 -6.712 2.282 1.00 78.19 76 PHE A C 1
ATOM 609 O O . PHE A 1 76 ? -14.562 -7.639 2.630 1.00 78.19 76 PHE A O 1
ATOM 616 N N . PRO A 1 77 ? -13.496 -5.701 3.111 1.00 76.12 77 PRO A N 1
ATOM 617 C CA . PRO A 1 77 ? -14.068 -5.547 4.443 1.00 76.12 77 PRO A CA 1
ATOM 618 C C . PRO A 1 77 ? -15.596 -5.644 4.428 1.00 76.12 77 PRO A C 1
ATOM 620 O O . PRO A 1 77 ? -16.234 -5.220 3.461 1.00 76.12 77 PRO A O 1
ATOM 623 N N . SER A 1 78 ? -16.195 -6.139 5.513 1.00 72.44 78 SER A N 1
ATOM 624 C CA . SER A 1 78 ? -17.644 -6.389 5.619 1.00 72.44 78 SER A CA 1
ATOM 625 C C . SER A 1 78 ? -18.518 -5.189 5.221 1.00 72.44 78 SER A C 1
ATOM 627 O O . SER A 1 78 ? -19.575 -5.370 4.619 1.00 72.44 78 SER A O 1
ATOM 629 N N . TYR A 1 79 ? -18.059 -3.959 5.473 1.00 74.75 79 TYR A N 1
ATOM 630 C CA . TYR A 1 79 ? -18.765 -2.726 5.104 1.00 74.75 79 TYR A CA 1
ATOM 631 C C . TYR A 1 79 ? -18.755 -2.411 3.593 1.00 74.75 79 TYR A C 1
ATOM 633 O O . TYR A 1 79 ? -19.594 -1.644 3.128 1.00 74.75 79 TYR A O 1
ATOM 641 N N . LEU A 1 80 ? -17.843 -3.003 2.813 1.00 72.00 80 LEU A N 1
ATOM 642 C CA . LEU A 1 80 ? -17.766 -2.874 1.348 1.00 72.00 80 LEU A CA 1
ATOM 643 C C . LEU A 1 80 ? -18.373 -4.070 0.605 1.00 72.00 80 LEU A C 1
ATOM 645 O O . LEU A 1 80 ? -18.474 -4.057 -0.627 1.00 72.00 80 LEU A O 1
ATOM 649 N N . GLN A 1 81 ? -18.788 -5.111 1.325 1.00 75.62 81 GLN A N 1
ATOM 650 C CA . GLN A 1 81 ? -19.438 -6.261 0.717 1.00 75.62 81 GLN A CA 1
ATOM 651 C C . GLN A 1 81 ? -20.860 -5.881 0.292 1.00 75.62 81 GLN A C 1
ATOM 653 O O . GLN A 1 81 ? -21.716 -5.525 1.104 1.00 75.62 81 GLN A O 1
ATOM 658 N N . LYS A 1 82 ? -21.141 -5.971 -1.013 1.00 67.56 82 LYS A N 1
ATOM 659 C CA . LYS A 1 82 ? -22.515 -5.870 -1.512 1.00 67.56 82 LYS A CA 1
ATOM 660 C C . LYS A 1 82 ? -23.297 -7.059 -0.960 1.00 67.56 82 LYS A C 1
ATOM 662 O O . LYS A 1 82 ? -23.081 -8.184 -1.401 1.00 67.56 82 LYS A O 1
ATOM 667 N N . LYS A 1 83 ? -24.221 -6.806 -0.031 1.00 63.38 83 LYS A N 1
ATOM 668 C CA . LYS A 1 83 ? -25.217 -7.797 0.390 1.00 63.38 83 LYS A CA 1
ATOM 669 C C . LYS A 1 83 ? -26.049 -8.169 -0.835 1.00 63.38 83 LYS A C 1
ATOM 671 O O . LYS A 1 83 ? -26.938 -7.418 -1.237 1.00 63.38 83 LYS A O 1
ATOM 676 N N . VAL A 1 84 ? -25.738 -9.302 -1.458 1.00 60.94 84 VAL A N 1
ATOM 677 C CA . VAL A 1 84 ? -26.596 -9.879 -2.490 1.00 60.94 84 VAL A CA 1
ATOM 678 C C . VAL A 1 84 ? -27.870 -10.302 -1.772 1.00 60.94 84 VAL A C 1
ATOM 680 O O . VAL A 1 84 ? -27.896 -11.301 -1.060 1.00 60.94 84 VAL A O 1
ATOM 683 N N . ARG A 1 85 ? -28.932 -9.502 -1.896 1.00 58.25 85 ARG A N 1
ATOM 684 C CA . ARG A 1 85 ? -30.271 -9.965 -1.538 1.00 58.25 85 ARG A CA 1
ATOM 685 C C . ARG A 1 85 ? -30.594 -11.090 -2.511 1.00 58.25 85 ARG A C 1
ATOM 687 O O . ARG A 1 85 ? -30.822 -10.818 -3.689 1.00 58.25 85 ARG A O 1
ATOM 694 N N . SER A 1 86 ? -30.585 -12.333 -2.041 1.00 56.81 86 SER A N 1
ATOM 695 C CA . SER A 1 86 ? -31.167 -13.431 -2.802 1.00 56.81 86 SER A CA 1
ATOM 696 C C . SER A 1 86 ? -32.627 -13.066 -3.063 1.00 56.81 86 SER A C 1
ATOM 698 O O . SER A 1 86 ? -33.441 -12.913 -2.149 1.00 56.81 86 SER A O 1
ATOM 700 N N . ARG A 1 87 ? -32.956 -12.804 -4.328 1.00 54.56 87 ARG A N 1
ATOM 701 C CA . ARG A 1 87 ? -34.335 -12.563 -4.738 1.00 54.56 87 ARG A CA 1
ATOM 702 C C . ARG A 1 87 ? -35.016 -13.931 -4.702 1.00 54.56 87 ARG A C 1
ATOM 704 O O . ARG A 1 87 ? -34.929 -14.682 -5.663 1.00 54.56 87 ARG A O 1
ATOM 711 N N . LYS A 1 88 ? -35.628 -14.277 -3.565 1.00 45.59 88 LYS A N 1
ATOM 712 C CA . LYS A 1 88 ? -36.424 -15.500 -3.401 1.00 45.59 88 LYS A CA 1
ATOM 713 C C . LYS A 1 88 ? -37.679 -15.390 -4.274 1.00 45.59 88 LYS A C 1
ATOM 715 O O . LYS A 1 88 ? -38.707 -14.900 -3.821 1.00 45.59 88 LYS A O 1
ATOM 720 N N . THR A 1 89 ? -37.599 -15.788 -5.540 1.00 56.78 89 THR A N 1
ATOM 721 C CA . THR A 1 89 ? -38.792 -16.123 -6.327 1.00 56.78 89 THR A CA 1
ATOM 722 C C . THR A 1 89 ? -39.110 -17.602 -6.111 1.00 56.78 89 THR A C 1
ATOM 724 O O . THR A 1 89 ? -38.204 -18.422 -5.953 1.00 56.78 89 THR A O 1
ATOM 727 N N . LYS A 1 90 ? -40.404 -17.947 -6.070 1.00 52.78 90 LYS A N 1
ATOM 728 C CA . LYS A 1 90 ? -40.902 -19.294 -5.726 1.00 52.78 90 LYS A CA 1
ATOM 729 C C . LYS A 1 90 ? -40.291 -20.422 -6.579 1.00 52.78 90 LYS A C 1
ATOM 731 O O . LYS A 1 90 ? -40.176 -21.542 -6.103 1.00 52.78 90 LYS A O 1
ATOM 736 N N . THR A 1 91 ? -39.832 -20.124 -7.794 1.00 47.62 91 THR A N 1
ATOM 737 C CA . THR A 1 91 ? -39.192 -21.085 -8.709 1.00 47.62 91 THR A CA 1
ATOM 738 C C . THR A 1 91 ? -37.826 -21.583 -8.218 1.00 47.62 91 THR A C 1
ATOM 740 O O . THR A 1 91 ? -37.454 -22.711 -8.513 1.00 47.62 91 THR A O 1
ATOM 743 N N . SER A 1 92 ? -37.087 -20.783 -7.439 1.00 53.69 92 SER A N 1
ATOM 744 C CA . SER A 1 92 ? -35.720 -21.119 -7.003 1.00 53.69 92 SER A CA 1
ATOM 745 C C . SER A 1 92 ? -35.662 -22.109 -5.834 1.00 53.69 92 SER A C 1
ATOM 747 O O . SER A 1 92 ? -34.627 -22.733 -5.637 1.00 53.69 92 SER A O 1
ATOM 749 N N . GLN A 1 93 ? -36.738 -22.262 -5.054 1.00 53.41 93 GLN A N 1
ATOM 750 C CA . GLN A 1 93 ? -36.737 -23.106 -3.847 1.00 53.41 93 GLN A CA 1
ATOM 751 C C . GLN A 1 93 ? -36.899 -24.604 -4.142 1.00 53.41 93 GLN A C 1
ATOM 753 O O . GLN A 1 93 ? -36.559 -25.416 -3.296 1.00 53.41 93 GLN A O 1
ATOM 758 N N . LYS A 1 94 ? -37.362 -24.985 -5.340 1.00 49.56 94 LYS A N 1
ATOM 759 C CA . LYS A 1 94 ? -37.587 -26.396 -5.702 1.00 49.56 94 LYS A CA 1
ATOM 760 C C . LYS A 1 94 ? -36.295 -27.161 -6.043 1.00 49.56 94 LYS A C 1
ATOM 762 O O . LYS A 1 94 ? -36.328 -28.378 -6.150 1.00 49.56 94 LYS A O 1
ATOM 767 N N . ALA A 1 95 ? -35.174 -26.464 -6.235 1.00 48.12 95 ALA A N 1
ATOM 768 C CA . ALA A 1 95 ? -33.913 -27.072 -6.669 1.00 48.12 95 ALA A CA 1
ATOM 769 C C . ALA A 1 95 ? -32.885 -27.295 -5.540 1.00 48.12 95 ALA A C 1
ATOM 771 O O . ALA A 1 95 ? -31.872 -27.936 -5.789 1.00 48.12 95 ALA A O 1
ATOM 772 N N . GLU A 1 96 ? -33.123 -26.795 -4.320 1.00 50.75 96 GLU A N 1
ATOM 773 C CA . GLU A 1 96 ? -32.169 -26.909 -3.195 1.00 50.75 96 GLU A CA 1
ATOM 774 C C . GLU A 1 96 ? -32.616 -27.875 -2.079 1.00 50.75 96 GLU A C 1
ATOM 776 O O . GLU A 1 96 ? -31.962 -27.971 -1.046 1.00 50.75 96 GLU A O 1
ATOM 781 N N . GLU A 1 97 ? -33.691 -28.647 -2.273 1.00 45.69 97 GLU A N 1
ATOM 782 C CA . GLU A 1 97 ? -34.232 -29.585 -1.266 1.00 45.69 97 GLU A CA 1
ATOM 783 C C . GLU A 1 97 ? -33.458 -30.916 -1.157 1.00 45.69 97 GLU A C 1
ATOM 785 O O . GLU A 1 97 ? -33.982 -31.951 -0.758 1.00 45.69 97 GLU A O 1
ATOM 790 N N . SER A 1 98 ? -32.173 -30.918 -1.490 1.00 48.69 98 SER A N 1
ATOM 791 C CA . SER A 1 98 ? -31.325 -32.086 -1.280 1.00 48.69 98 SER A CA 1
ATOM 792 C C . SER A 1 98 ? -29.916 -31.635 -0.939 1.00 48.69 98 SER A C 1
ATOM 794 O O . SER A 1 98 ? -29.095 -31.427 -1.827 1.00 48.69 98 SER A O 1
ATOM 796 N N . LEU A 1 99 ? -29.658 -31.427 0.353 1.00 38.06 99 LEU A N 1
ATOM 797 C CA . LEU A 1 99 ? -28.800 -32.290 1.178 1.00 38.06 99 LEU A CA 1
ATOM 798 C C . LEU A 1 99 ? -28.567 -31.623 2.558 1.00 38.06 99 LEU A C 1
ATOM 800 O O . LEU A 1 99 ? -28.188 -30.453 2.611 1.00 38.06 99 LEU A O 1
ATOM 804 N N . PRO A 1 100 ? -28.788 -32.336 3.679 1.00 45.91 100 PRO A N 1
ATOM 805 C CA . PRO A 1 100 ? -28.585 -31.814 5.026 1.00 45.91 100 PRO A CA 1
ATOM 806 C C . PRO A 1 100 ? -27.127 -32.010 5.463 1.00 45.91 100 PRO A C 1
ATOM 808 O O . PRO A 1 100 ? -26.601 -33.116 5.363 1.00 45.91 100 PRO A O 1
ATOM 811 N N . VAL A 1 101 ? -26.487 -30.967 5.998 1.00 38.78 101 VAL A N 1
ATOM 812 C CA . VAL A 1 101 ? -25.309 -31.128 6.866 1.00 38.78 101 VAL A CA 1
ATOM 813 C C . VAL A 1 101 ? -25.429 -30.163 8.045 1.00 38.78 101 VAL A C 1
ATOM 815 O O . VAL A 1 101 ? -25.594 -28.955 7.879 1.00 38.78 101 VAL A O 1
ATOM 818 N N . ASP A 1 102 ? -25.402 -30.769 9.225 1.00 38.84 102 ASP A N 1
ATOM 819 C CA . ASP A 1 102 ? -25.627 -30.221 10.556 1.00 38.84 102 ASP A CA 1
ATOM 820 C C . ASP A 1 102 ? -24.530 -29.262 11.064 1.00 38.84 102 ASP A C 1
ATOM 822 O O . ASP A 1 102 ? -23.346 -29.574 10.980 1.00 38.84 102 ASP A O 1
ATOM 826 N N . LEU A 1 103 ? -25.007 -28.179 11.707 1.00 34.31 103 LEU A N 1
ATOM 827 C CA . LEU A 1 103 ? -24.501 -27.457 12.902 1.00 34.31 103 LEU A CA 1
ATOM 828 C C . LEU A 1 103 ? -23.073 -26.834 12.933 1.00 34.31 103 LEU A C 1
ATOM 830 O O . LEU A 1 103 ? -22.187 -27.253 12.200 1.00 34.31 103 LEU A O 1
ATOM 834 N N . PRO A 1 104 ? -22.758 -25.910 13.882 1.00 42.62 104 PRO A N 1
ATOM 835 C CA . PRO A 1 104 ? -23.623 -25.122 14.779 1.00 42.62 104 PRO A CA 1
ATOM 836 C C . PRO A 1 104 ? -23.480 -23.587 14.680 1.00 42.62 104 PRO A C 1
ATOM 838 O O . PRO A 1 104 ? -22.407 -23.016 14.490 1.00 42.62 104 PRO A O 1
ATOM 841 N N . GLN A 1 105 ? -24.600 -22.911 14.949 1.00 41.78 105 GLN A N 1
ATOM 842 C CA . GLN A 1 105 ? -24.680 -21.489 15.275 1.00 41.78 105 GLN A CA 1
ATOM 843 C C . GLN A 1 105 ? -24.066 -21.226 16.661 1.00 41.78 105 GLN A C 1
ATOM 845 O O . GLN A 1 105 ? -24.703 -21.489 17.677 1.00 41.78 105 GLN A O 1
ATOM 850 N N . HIS A 1 106 ? -22.871 -20.637 16.719 1.00 38.62 106 HIS A N 1
ATOM 851 C CA . HIS A 1 106 ? -22.433 -19.905 17.909 1.00 38.62 106 HIS A CA 1
ATOM 852 C C . HIS A 1 106 ? -22.813 -18.433 17.758 1.00 38.62 106 HIS A C 1
ATOM 854 O O . HIS A 1 106 ? -22.113 -17.629 17.145 1.00 38.62 106 HIS A O 1
ATOM 860 N N . SER A 1 107 ? -23.960 -18.079 18.333 1.00 43.00 107 SER A N 1
ATOM 861 C CA . SER A 1 107 ? -24.238 -16.710 18.741 1.00 43.00 107 SER A CA 1
ATOM 862 C C . SER A 1 107 ? -23.330 -16.348 19.917 1.00 43.00 107 SER A C 1
ATOM 864 O O . SER A 1 107 ? -23.428 -16.967 20.975 1.00 43.00 107 SER A O 1
ATOM 866 N N . CYS A 1 108 ? -22.517 -15.305 19.785 1.00 25.88 108 CYS A N 1
ATOM 867 C CA . CYS A 1 108 ? -22.035 -14.551 20.936 1.00 25.88 108 CYS A CA 1
ATOM 868 C C . CYS A 1 108 ? -22.372 -13.071 20.725 1.00 25.88 108 CYS A C 1
ATOM 870 O O . CYS A 1 108 ? -21.881 -12.398 19.819 1.00 25.88 108 CYS A O 1
ATOM 872 N N . LYS A 1 109 ? -23.307 -12.580 21.540 1.00 36.53 109 LYS A N 1
ATOM 873 C CA . LYS A 1 109 ? -23.507 -11.150 21.747 1.00 36.53 109 LYS A CA 1
ATOM 874 C C . LYS A 1 109 ? -22.454 -10.656 22.741 1.00 36.53 109 LYS A C 1
ATOM 876 O O . LYS A 1 109 ? -22.264 -11.295 23.765 1.00 36.53 109 LYS A O 1
ATOM 881 N N . ALA A 1 110 ? -21.904 -9.486 22.414 1.00 42.19 110 ALA A N 1
ATOM 882 C CA . ALA A 1 110 ? -21.206 -8.516 23.259 1.00 42.19 110 ALA A CA 1
ATOM 883 C C . ALA A 1 110 ? -19.959 -8.990 24.030 1.00 42.19 110 ALA A C 1
ATOM 885 O O . ALA A 1 110 ? -20.069 -9.556 25.103 1.00 42.19 110 ALA A O 1
ATOM 886 N N . GLU A 1 111 ? -18.790 -8.612 23.507 1.00 34.97 111 GLU A N 1
ATOM 887 C CA . GLU A 1 111 ? -17.708 -7.940 24.248 1.00 34.97 111 GLU A CA 1
ATOM 888 C C . GLU A 1 111 ? -16.948 -7.057 23.229 1.00 34.97 111 GLU A C 1
ATOM 890 O O . GLU A 1 111 ? -16.764 -7.491 22.082 1.00 34.97 111 GLU A O 1
ATOM 895 N N . PRO A 1 112 ? -16.555 -5.807 23.545 1.00 42.47 112 PRO A N 1
ATOM 896 C CA . PRO A 1 112 ? -15.770 -4.985 22.635 1.00 42.47 112 PRO A CA 1
ATOM 897 C C . PRO A 1 112 ? -14.388 -5.621 22.517 1.00 42.47 112 PRO A C 1
ATOM 899 O O . PRO A 1 112 ? -13.589 -5.547 23.448 1.00 42.47 112 PRO A O 1
ATOM 902 N N . LEU A 1 113 ? -14.112 -6.247 21.371 1.00 41.66 113 LEU A N 1
ATOM 903 C CA . LEU A 1 113 ? -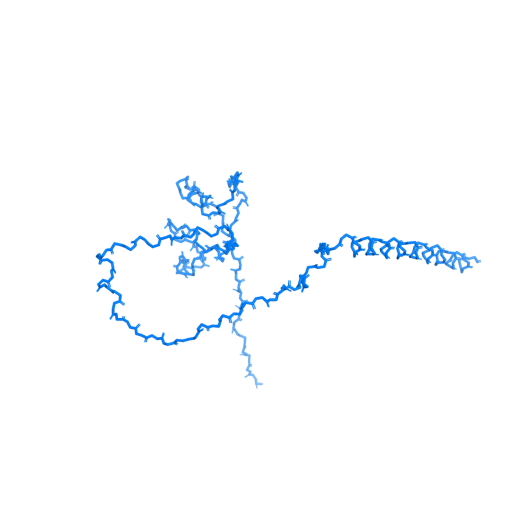12.771 -6.689 21.005 1.00 41.66 113 LEU A CA 1
ATOM 904 C C . LEU A 1 113 ? -11.825 -5.503 21.193 1.00 41.66 113 LEU A C 1
ATOM 906 O O . LEU A 1 113 ? -11.877 -4.509 20.465 1.00 41.66 113 LEU A O 1
ATOM 910 N N . SER A 1 114 ? -11.013 -5.591 22.240 1.00 48.38 114 SER A N 1
ATOM 911 C CA . SER A 1 114 ? -9.954 -4.650 22.523 1.00 48.38 114 SER A CA 1
ATOM 912 C C . SER A 1 114 ? -9.072 -4.590 21.278 1.00 48.38 114 SER A C 1
ATOM 914 O O . SER A 1 114 ? -8.616 -5.608 20.765 1.00 48.38 114 SER A O 1
ATOM 916 N N . ASN A 1 115 ? -8.897 -3.381 20.742 1.00 51.09 115 ASN A N 1
ATOM 917 C CA . ASN A 1 115 ? -8.060 -3.088 19.579 1.00 51.09 115 ASN A CA 1
ATOM 918 C C . ASN A 1 115 ? -6.572 -3.299 19.915 1.00 51.09 115 ASN A C 1
ATOM 920 O O . ASN A 1 115 ? -5.783 -2.353 19.928 1.00 51.09 115 ASN A O 1
ATOM 924 N N . VAL A 1 116 ? -6.192 -4.532 20.234 1.00 60.00 116 VAL A N 1
ATOM 925 C CA . VAL A 1 116 ? -4.830 -4.945 20.557 1.00 60.00 116 VAL A CA 1
ATOM 926 C C . VAL A 1 116 ? -4.284 -5.722 19.369 1.00 60.00 116 VAL A C 1
ATOM 928 O O . VAL A 1 116 ? -4.101 -6.926 19.454 1.00 60.00 116 VAL A O 1
ATOM 931 N N . ASP A 1 117 ? -4.046 -5.040 18.246 1.00 53.12 117 ASP A N 1
ATOM 932 C CA . ASP A 1 117 ? -3.050 -5.554 17.287 1.00 53.12 117 ASP A CA 1
ATOM 933 C C . ASP A 1 117 ? -2.371 -4.502 16.399 1.00 53.12 117 ASP A C 1
ATOM 935 O O . ASP A 1 117 ? -1.676 -4.806 15.431 1.00 53.12 117 ASP A O 1
ATOM 939 N N . HIS A 1 118 ? -2.531 -3.217 16.697 1.00 75.12 118 HIS A N 1
ATOM 940 C CA . HIS A 1 118 ? -1.907 -2.180 15.888 1.00 75.12 118 HIS A CA 1
ATOM 941 C C . HIS A 1 118 ? -1.167 -1.226 16.817 1.00 75.12 118 HIS A C 1
ATOM 943 O O . HIS A 1 118 ? -1.783 -0.405 17.491 1.00 75.12 118 HIS A O 1
ATOM 949 N N . ASN A 1 119 ? 0.169 -1.313 16.837 1.00 69.38 119 ASN A N 1
ATOM 950 C CA . ASN A 1 119 ? 1.061 -0.400 17.578 1.00 69.38 119 ASN A CA 1
ATOM 951 C C . ASN A 1 119 ? 0.816 1.095 17.259 1.00 69.38 119 ASN A C 1
ATOM 953 O O . ASN A 1 119 ? 1.268 1.976 17.983 1.00 69.38 119 ASN A O 1
ATOM 957 N N . TYR A 1 120 ? 0.081 1.380 16.185 1.00 74.38 120 TYR A N 1
ATOM 958 C CA . TYR A 1 120 ? -0.307 2.702 15.697 1.00 74.38 120 TYR A CA 1
ATOM 959 C C . TYR A 1 120 ? -1.796 3.035 15.917 1.00 74.38 120 TYR A C 1
ATOM 961 O O . TYR A 1 120 ? -2.225 4.136 15.575 1.00 74.38 120 TYR A O 1
ATOM 969 N N . ALA A 1 121 ? -2.606 2.134 16.486 1.00 78.62 121 ALA A N 1
ATOM 970 C CA . ALA A 1 121 ? -4.001 2.438 16.793 1.00 78.62 121 ALA A CA 1
ATOM 971 C C . ALA A 1 121 ? -4.098 3.417 17.970 1.00 78.62 121 ALA A C 1
ATOM 973 O O . ALA A 1 121 ? -3.566 3.189 19.064 1.00 78.62 121 ALA A O 1
ATOM 974 N N . LEU A 1 122 ? -4.811 4.521 17.738 1.00 76.19 122 LEU A N 1
ATOM 975 C CA . LEU A 1 122 ? -5.091 5.500 18.777 1.00 76.19 122 LEU A CA 1
ATOM 976 C C . LEU A 1 122 ? -6.080 4.904 19.793 1.00 76.19 122 LEU A C 1
ATOM 978 O O . LEU A 1 122 ? -7.075 4.293 19.392 1.00 76.19 122 LEU A O 1
ATOM 982 N N . PRO A 1 123 ? -5.837 5.066 21.105 1.00 76.62 123 PRO A N 1
ATOM 983 C CA . PRO A 1 123 ? -6.780 4.625 22.120 1.00 76.62 123 PRO A CA 1
ATOM 984 C C . PRO A 1 123 ? -8.098 5.399 21.999 1.00 76.62 123 PRO A C 1
ATOM 986 O O . PRO A 1 123 ? -8.099 6.602 21.751 1.00 76.62 123 PRO A O 1
ATOM 989 N N . ALA A 1 124 ? -9.223 4.722 22.243 1.00 78.75 124 ALA A N 1
ATOM 990 C CA . ALA A 1 124 ? -10.558 5.318 22.130 1.00 78.75 124 ALA A CA 1
ATOM 991 C C . ALA A 1 124 ? -10.851 6.411 23.184 1.00 78.75 124 ALA A C 1
ATOM 993 O O . ALA A 1 124 ? -11.818 7.153 23.043 1.00 78.75 124 ALA A O 1
ATOM 994 N N . SER A 1 125 ? -10.031 6.521 24.238 1.00 86.88 125 SER A N 1
ATOM 995 C CA . SER A 1 125 ? -10.202 7.505 25.313 1.00 86.88 125 SER A CA 1
ATOM 996 C C . SER A 1 125 ? -9.221 8.683 25.177 1.00 86.88 125 SER A C 1
ATOM 998 O O . SER A 1 125 ? -8.004 8.455 25.166 1.00 86.88 125 SER A O 1
ATOM 1000 N N . PRO A 1 126 ? -9.707 9.942 25.162 1.00 91.62 126 PRO A N 1
ATOM 1001 C CA . PRO A 1 126 ? -8.862 11.140 25.122 1.00 91.62 126 PRO A CA 1
ATOM 1002 C C . PRO A 1 126 ? -7.844 11.221 26.270 1.00 91.62 126 PRO A C 1
ATOM 1004 O O . PRO A 1 126 ? -6.708 11.649 26.067 1.00 91.62 126 PRO A O 1
ATOM 1007 N N . THR A 1 127 ? -8.219 10.768 27.470 1.00 91.81 127 THR A N 1
ATOM 1008 C CA . THR A 1 127 ? -7.334 10.756 28.646 1.00 91.81 127 THR A CA 1
ATOM 1009 C C . THR A 1 127 ? -6.148 9.818 28.440 1.00 91.81 127 THR A C 1
ATOM 1011 O O . THR A 1 127 ? -5.010 10.180 28.734 1.00 91.81 127 THR A O 1
ATOM 1014 N N . LEU A 1 128 ? -6.396 8.633 27.874 1.00 87.69 128 LEU A N 1
ATOM 1015 C CA . LEU A 1 128 ? -5.350 7.651 27.588 1.00 87.69 128 LEU A CA 1
ATOM 1016 C C . LEU A 1 128 ? -4.411 8.137 26.474 1.00 87.69 128 LEU A C 1
ATOM 1018 O O . LEU A 1 128 ? -3.199 7.944 26.563 1.00 87.69 128 LEU A O 1
ATOM 1022 N N . LEU A 1 129 ? -4.946 8.819 25.455 1.00 88.94 129 LEU A N 1
ATOM 1023 C CA . LEU A 1 129 ? -4.134 9.447 24.410 1.00 88.94 129 LEU A CA 1
ATOM 1024 C C . LEU A 1 129 ? -3.199 10.516 24.992 1.00 88.94 129 LEU A C 1
ATOM 1026 O O . LEU A 1 129 ? -2.007 10.524 24.689 1.00 88.94 129 LEU A O 1
ATOM 1030 N N . LYS A 1 130 ? -3.725 11.382 25.868 1.00 94.00 130 LYS A N 1
ATOM 1031 C CA . LYS A 1 130 ? -2.936 12.418 26.547 1.00 94.00 130 LYS A CA 1
ATOM 1032 C C . LYS A 1 130 ? -1.840 11.816 27.428 1.00 94.00 130 LYS A C 1
ATOM 1034 O O . LYS A 1 130 ? -0.713 12.300 27.407 1.00 94.00 130 LYS A O 1
ATOM 1039 N N . ALA A 1 131 ? -2.145 10.744 28.159 1.00 94.06 131 ALA A N 1
ATOM 1040 C CA . ALA A 1 131 ? -1.157 10.032 28.966 1.00 94.06 131 ALA A CA 1
ATOM 1041 C C . ALA A 1 131 ? -0.016 9.464 28.104 1.00 94.06 131 ALA A C 1
ATOM 1043 O O . ALA A 1 131 ? 1.148 9.722 28.402 1.00 94.06 131 ALA A O 1
ATOM 1044 N N . ARG A 1 132 ? -0.339 8.785 26.990 1.00 91.38 132 ARG A N 1
ATOM 1045 C CA . ARG A 1 132 ? 0.665 8.267 26.041 1.00 91.38 132 ARG A CA 1
ATOM 1046 C C . ARG A 1 132 ? 1.533 9.373 25.443 1.00 91.38 132 ARG A C 1
ATOM 1048 O O . ARG A 1 132 ? 2.737 9.187 25.296 1.00 91.38 132 ARG A O 1
ATOM 1055 N N . LEU A 1 133 ? 0.936 10.519 25.108 1.00 94.31 133 LEU A N 1
ATOM 1056 C CA . LEU A 1 133 ? 1.679 11.670 24.595 1.00 94.31 133 LEU A CA 1
ATOM 1057 C C . LEU A 1 133 ? 2.670 12.199 25.638 1.00 94.31 133 LEU A C 1
ATOM 1059 O O . LEU A 1 133 ? 3.843 12.379 25.327 1.00 94.31 133 LEU A O 1
ATOM 1063 N N . ASN A 1 134 ? 2.221 12.395 26.878 1.00 97.00 134 ASN A N 1
ATOM 1064 C CA . ASN A 1 134 ? 3.087 12.855 27.964 1.00 97.00 134 ASN A CA 1
ATOM 1065 C C . ASN A 1 134 ? 4.230 11.867 28.239 1.00 97.00 134 ASN A C 1
ATOM 1067 O O . ASN A 1 134 ? 5.374 12.277 28.407 1.00 97.00 134 ASN A O 1
ATOM 1071 N N . GLU A 1 135 ? 3.940 10.565 28.235 1.00 96.69 135 GLU A N 1
ATOM 1072 C CA . GLU A 1 135 ? 4.943 9.509 28.395 1.00 96.69 135 GLU A CA 1
ATOM 1073 C C . GLU A 1 135 ? 5.974 9.521 27.254 1.00 96.69 135 GLU A C 1
ATOM 1075 O O . GLU A 1 135 ? 7.173 9.357 27.485 1.00 96.69 135 GLU A O 1
ATOM 1080 N N . ALA A 1 136 ? 5.532 9.739 26.012 1.00 95.81 136 ALA A N 1
ATOM 1081 C CA . ALA A 1 136 ? 6.425 9.870 24.864 1.00 95.81 136 ALA A CA 1
ATOM 1082 C C . ALA A 1 136 ? 7.326 11.110 24.981 1.00 95.81 136 ALA A C 1
ATOM 1084 O O . ALA A 1 136 ? 8.533 11.003 24.768 1.00 95.81 136 ALA A O 1
ATOM 1085 N N . LEU A 1 137 ? 6.770 12.258 25.382 1.00 97.81 137 LEU A N 1
ATOM 1086 C CA . LEU A 1 137 ? 7.537 13.489 25.602 1.00 97.81 137 LEU A CA 1
ATOM 1087 C C . LEU A 1 137 ? 8.591 13.315 26.705 1.00 97.81 137 LEU A C 1
ATOM 1089 O O . LEU A 1 137 ? 9.752 13.666 26.503 1.00 97.81 137 LEU A O 1
ATOM 1093 N N . ALA A 1 138 ? 8.222 12.696 27.831 1.00 98.12 138 ALA A N 1
ATOM 1094 C CA . ALA A 1 138 ? 9.152 12.419 28.925 1.00 98.12 138 ALA A CA 1
ATOM 1095 C C . ALA A 1 138 ? 10.305 11.495 28.488 1.00 98.12 138 ALA A C 1
ATOM 1097 O O . ALA A 1 138 ? 11.460 11.704 28.866 1.00 98.12 138 ALA A O 1
ATOM 1098 N N . ARG A 1 139 ? 10.014 10.491 27.647 1.00 97.81 139 ARG A N 1
ATOM 1099 C CA . ARG A 1 139 ? 11.042 9.611 27.070 1.00 97.81 139 ARG A CA 1
ATOM 1100 C C . ARG A 1 139 ? 12.016 10.370 26.173 1.00 97.81 139 ARG A C 1
ATOM 1102 O O . ARG A 1 139 ? 13.220 10.161 26.300 1.00 97.81 139 ARG A O 1
ATOM 1109 N N . VAL A 1 140 ? 11.521 11.261 25.314 1.00 98.44 140 VAL A N 1
ATOM 1110 C CA . VAL A 1 140 ? 12.374 12.096 24.452 1.00 98.44 140 VAL A CA 1
ATOM 1111 C C . VAL A 1 140 ? 13.315 12.955 25.295 1.00 98.44 140 VAL A C 1
ATOM 1113 O O . VAL A 1 140 ? 14.525 12.919 25.082 1.00 98.44 140 VAL A O 1
ATOM 1116 N N . GLU A 1 141 ? 12.797 13.648 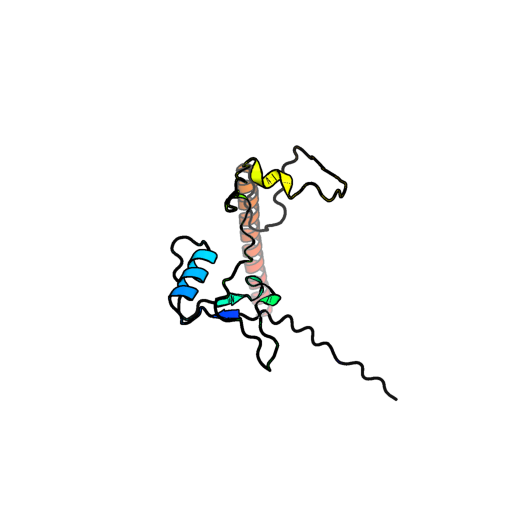26.309 1.00 98.50 141 GLU A N 1
ATOM 1117 C CA . GLU A 1 141 ? 13.616 14.504 27.174 1.00 98.50 141 GLU A CA 1
ATOM 1118 C C . GLU A 1 141 ? 14.696 13.706 27.932 1.00 98.50 141 GLU A C 1
ATOM 1120 O O . GLU A 1 141 ? 15.846 14.143 28.065 1.00 98.50 141 GLU A O 1
ATOM 1125 N N . SER A 1 142 ? 14.343 12.506 28.408 1.00 98.38 142 SER A N 1
ATOM 1126 C CA . SER A 1 142 ? 15.281 11.587 29.058 1.00 98.38 142 SER A CA 1
ATOM 1127 C C . SER A 1 142 ? 16.429 11.192 28.126 1.00 98.38 142 SER A C 1
ATOM 1129 O O . SER A 1 142 ? 17.598 11.354 28.483 1.00 98.38 142 SER A O 1
ATOM 1131 N N . LEU A 1 143 ? 16.104 10.755 26.906 1.00 98.25 143 LEU A N 1
ATOM 1132 C CA . LEU A 1 143 ? 17.092 10.339 25.909 1.00 98.25 143 LEU A CA 1
ATOM 1133 C C . LEU A 1 143 ? 17.991 11.497 25.472 1.00 98.25 143 LEU A C 1
ATOM 1135 O O . LEU A 1 143 ? 19.192 11.316 25.281 1.00 98.25 143 LEU A O 1
ATOM 1139 N N . GLU A 1 144 ? 17.456 12.710 25.354 1.00 98.25 144 GLU A N 1
ATOM 1140 C CA . GLU A 1 144 ? 18.266 13.891 25.052 1.00 98.25 144 GLU A CA 1
ATOM 1141 C C . GLU A 1 144 ? 19.268 14.204 26.165 1.00 98.25 144 GLU A C 1
ATOM 1143 O O . GLU A 1 144 ? 20.422 14.558 25.892 1.00 98.25 144 GLU A O 1
ATOM 1148 N N . ARG A 1 145 ? 18.848 14.067 27.428 1.00 98.25 145 ARG A N 1
ATOM 1149 C CA . ARG A 1 145 ? 19.728 14.232 28.590 1.00 98.25 145 ARG A CA 1
ATOM 1150 C C . ARG A 1 145 ? 20.809 13.156 28.611 1.00 98.25 145 ARG A C 1
ATOM 1152 O O . ARG A 1 145 ? 21.981 13.482 28.798 1.00 98.25 145 ARG A O 1
ATOM 1159 N N . GLU A 1 146 ? 20.440 11.902 28.373 1.00 97.88 146 GLU A N 1
ATOM 1160 C CA . GLU A 1 146 ? 21.378 10.783 28.292 1.00 97.88 146 GLU A CA 1
ATOM 1161 C C . GLU A 1 146 ? 22.390 10.974 27.158 1.00 97.88 146 GLU A C 1
ATOM 1163 O O . GLU A 1 146 ? 23.595 10.879 27.389 1.00 97.88 146 GLU A O 1
ATOM 1168 N N . LYS A 1 147 ? 21.930 11.362 25.963 1.00 97.88 147 LYS A N 1
ATOM 1169 C CA . LYS A 1 147 ? 22.789 11.686 24.818 1.00 97.88 147 LYS A CA 1
ATOM 1170 C C . LYS A 1 147 ? 23.788 12.786 25.163 1.00 97.88 147 LYS A C 1
ATOM 1172 O O . LYS A 1 147 ? 24.977 12.646 24.879 1.00 97.88 147 LYS A O 1
ATOM 1177 N N . ARG A 1 148 ? 23.336 13.872 25.801 1.00 97.44 148 ARG A N 1
ATOM 1178 C CA . ARG A 1 148 ? 24.223 14.952 26.264 1.00 97.44 148 ARG A CA 1
ATOM 1179 C C . ARG A 1 148 ? 25.269 14.431 27.250 1.00 97.44 148 ARG A C 1
ATOM 1181 O O . ARG A 1 148 ? 26.451 14.729 27.091 1.00 97.44 148 ARG A O 1
ATOM 1188 N N . ASN A 1 149 ? 24.861 13.616 28.219 1.00 97.50 149 ASN A N 1
ATOM 1189 C CA . ASN A 1 149 ? 25.768 13.025 29.201 1.00 97.50 149 ASN A CA 1
ATOM 1190 C C . ASN A 1 149 ? 26.790 12.078 28.553 1.00 97.50 149 ASN A C 1
ATOM 1192 O O . ASN A 1 149 ? 27.968 12.133 28.902 1.00 97.50 149 ASN A O 1
ATOM 1196 N N . SER A 1 150 ? 26.364 11.258 27.591 1.00 96.44 150 SER A N 1
ATOM 1197 C CA . SER A 1 150 ? 27.239 10.367 26.823 1.00 96.44 150 SER A CA 1
ATOM 1198 C C . SER A 1 150 ? 28.309 11.156 26.058 1.00 96.44 150 SER A C 1
ATOM 1200 O O . SER A 1 150 ? 29.504 10.930 26.243 1.00 96.44 150 SER A O 1
ATOM 1202 N N . MET A 1 151 ? 27.902 12.195 25.320 1.00 94.50 151 MET A N 1
ATOM 1203 C CA . MET A 1 151 ? 28.823 13.079 24.593 1.00 94.50 151 MET A CA 1
ATOM 1204 C C . MET A 1 151 ? 29.848 13.754 25.514 1.00 94.50 151 MET A C 1
ATOM 1206 O O . MET A 1 151 ? 31.014 13.912 25.150 1.00 94.50 151 MET A O 1
ATOM 1210 N N . LEU A 1 152 ? 29.435 14.163 26.718 1.00 93.56 152 LEU A N 1
ATOM 1211 C CA . LEU A 1 152 ? 30.348 14.732 27.711 1.00 93.56 152 LEU A CA 1
ATOM 1212 C C . LEU A 1 152 ? 31.355 13.698 28.226 1.00 93.56 152 LEU A C 1
ATOM 1214 O O . LEU A 1 152 ? 32.526 14.040 28.389 1.00 93.56 152 LEU A O 1
ATOM 1218 N N . ARG A 1 153 ? 30.925 12.451 28.463 1.00 93.31 153 ARG A N 1
ATOM 1219 C CA . ARG A 1 153 ? 31.826 11.355 28.857 1.00 93.31 153 ARG A CA 1
ATOM 1220 C C . ARG A 1 153 ? 32.868 11.097 27.774 1.00 93.31 153 ARG A C 1
ATOM 1222 O O . ARG A 1 153 ? 34.054 11.096 28.086 1.00 93.31 153 ARG A O 1
ATOM 1229 N N . GLU A 1 154 ? 32.453 10.987 26.513 1.00 92.44 154 GLU A N 1
ATOM 1230 C CA . GLU A 1 154 ? 33.384 10.797 25.394 1.00 92.44 154 GLU A CA 1
ATOM 1231 C C . GLU A 1 154 ? 34.410 11.931 25.274 1.00 92.44 154 GLU A C 1
ATOM 1233 O O . GLU A 1 154 ? 35.591 11.679 25.046 1.00 92.44 154 GLU A O 1
ATOM 1238 N N . ARG A 1 155 ? 33.986 13.190 25.449 1.00 91.00 155 ARG A N 1
ATOM 1239 C CA . ARG A 1 155 ? 34.891 14.351 25.390 1.00 91.00 155 ARG A CA 1
ATOM 1240 C C . ARG A 1 155 ? 35.944 14.351 26.497 1.00 91.00 155 ARG A C 1
ATOM 1242 O O . ARG A 1 155 ? 37.042 14.839 26.260 1.00 91.00 155 ARG A O 1
ATOM 1249 N N . ARG A 1 156 ? 35.618 13.844 27.691 1.00 86.00 156 ARG A N 1
ATOM 1250 C CA . ARG A 1 156 ? 36.566 13.761 28.817 1.00 86.00 156 ARG A CA 1
ATOM 1251 C C . ARG A 1 156 ? 37.644 12.705 28.595 1.00 86.00 156 ARG A C 1
ATOM 1253 O O . ARG A 1 156 ? 38.757 12.918 29.038 1.00 86.00 156 ARG A O 1
ATOM 1260 N N . VAL A 1 157 ? 37.309 11.603 27.921 1.00 83.94 157 VAL A N 1
ATOM 1261 C CA . VAL A 1 157 ? 38.251 10.507 27.619 1.00 83.94 157 VAL A CA 1
ATOM 1262 C C . VAL A 1 157 ? 39.184 10.853 26.450 1.00 83.94 157 VAL A C 1
ATOM 1264 O O . VAL A 1 157 ? 40.271 10.304 26.348 1.00 83.94 157 VAL A O 1
ATOM 1267 N N . LYS A 1 158 ? 38.770 11.764 25.560 1.00 75.12 158 LYS A N 1
ATOM 1268 C CA . LYS A 1 158 ? 39.554 12.215 24.392 1.00 75.12 158 LYS A CA 1
ATOM 1269 C C . LYS A 1 158 ? 40.558 13.346 24.701 1.00 75.12 158 LYS A C 1
ATOM 1271 O O . LYS A 1 158 ? 41.188 13.838 23.769 1.00 75.12 158 LYS A O 1
ATOM 1276 N N . LYS A 1 159 ? 40.659 13.791 25.956 1.00 56.69 159 LYS A N 1
ATOM 1277 C CA . LYS A 1 159 ? 41.666 14.746 26.449 1.00 56.69 159 LYS A CA 1
ATOM 1278 C C . LYS A 1 159 ? 42.742 13.993 27.211 1.00 56.69 159 LYS A C 1
ATOM 1280 O O . LYS A 1 159 ? 43.906 14.418 27.090 1.00 56.69 159 LYS A O 1
#

Sequence (159 aa):
NGASGGSGAYIDIYEDKRFPKDSSLRRQWELAVRRKGFVPTKRSVLCSEHFKAEDFDRTGQIVRLREGVKPSVFNFPSYLQKKVRSRKTKTSQKAEESLPVDLPQHSCKAEPLSNVDHNYALPASPTLLKARLNEALARVESLEREKRNSMLRERRVKK

Foldseek 3Di:
DDDDDDDDPPPPCQDWAFQDPDPVQSVLQVVQVVDPPDDGDRPDTDTPQQFDPVQWDPVDPDTDGDPSDYRNDDPDPPVPDDPPPPPDDVVVVVPPPDDDDDDDDDDDDDDPPDPPDDPPDQDPDPVVNVVVVVVVVVVVVVVVVVVVVVVVVVVVVVD

Organism: NCBI:txid80966

Nearest PDB structures (foldseek):
  2d8r-assembly1_A  TM=7.302E-01  e=1.093E-04  Homo sapiens

Mean predicted aligned error: 19.77 Å

Secondary structure (DSSP, 8-state):
---------------PEEPPS-HHHHHHHHHHH--TT----TT-EE-GGGS-GGGEE-SSSS-EEPTT---------GGGS--------GGGGGG--S------------------S-TTPPPSSHHHHHHHHHHHHHHHHHHHHHHHHHHHHHHHHT-

Solvent-accessible surface area (backbone atoms only — not comparable to full-atom values): 10750 Å² total; per-residue (Å²): 140,88,80,89,80,87,84,74,86,81,69,82,70,79,45,69,41,62,66,59,88,51,66,69,58,32,49,51,38,45,62,55,68,68,52,88,91,62,72,85,52,98,83,38,63,44,54,46,76,26,41,60,79,84,49,44,42,65,90,54,98,58,82,39,74,47,87,90,72,62,54,75,52,67,93,61,56,79,91,71,52,78,80,76,74,78,80,86,49,84,78,66,63,77,77,66,83,78,78,92,81,84,85,81,89,81,86,79,82,87,76,84,78,71,84,80,84,48,102,80,62,77,62,94,44,71,67,61,43,51,50,53,50,52,54,52,52,52,50,52,56,50,50,53,52,49,52,53,52,50,54,52,53,55,56,63,74,76,107

Radius of gyration: 28.49 Å; Cα contacts (8 Å, |Δi|>4): 76; chains: 1; bounding box: 83×58×53 Å